Protein AF-J9FCE3-F1 (afdb_monomer_lite)

Structure (mmCIF, N/CA/C/O backbone):
data_AF-J9FCE3-F1
#
_entry.id   AF-J9FCE3-F1
#
loop_
_atom_site.group_PDB
_atom_site.id
_atom_site.type_symbol
_atom_site.label_atom_id
_atom_site.label_alt_id
_atom_site.label_comp_id
_atom_site.label_asym_id
_atom_site.label_entity_id
_atom_site.label_seq_id
_atom_site.pdbx_PDB_ins_code
_atom_site.Cartn_x
_atom_site.Cartn_y
_atom_site.Cartn_z
_atom_site.occupancy
_atom_site.B_iso_or_equiv
_atom_site.auth_seq_id
_atom_site.auth_comp_id
_atom_site.auth_asym_id
_atom_site.auth_atom_id
_atom_site.pdbx_PDB_model_num
ATOM 1 N N . GLU A 1 1 ? 4.194 22.784 10.789 1.00 88.50 1 GLU A N 1
ATOM 2 C CA . GLU A 1 1 ? 3.986 21.318 10.821 1.00 88.50 1 GLU A CA 1
ATOM 3 C C . GLU A 1 1 ? 2.631 20.947 11.430 1.00 88.50 1 GLU A C 1
ATOM 5 O O . GLU A 1 1 ? 1.881 20.230 10.786 1.00 88.50 1 GLU A O 1
ATOM 10 N N . SER A 1 2 ? 2.255 21.484 12.596 1.00 95.44 2 SER A N 1
ATOM 11 C CA . SER A 1 2 ? 1.017 21.092 13.297 1.00 95.44 2 SER A CA 1
ATOM 12 C C . SER A 1 2 ? -0.281 21.306 12.519 1.00 95.44 2 SER A C 1
ATOM 14 O O . SER A 1 2 ? -1.128 20.420 12.520 1.00 95.44 2 SER A O 1
ATOM 16 N N . GLN A 1 3 ? -0.423 22.423 11.796 1.00 97.62 3 GLN A N 1
ATOM 17 C CA . GLN A 1 3 ? -1.585 22.640 10.925 1.00 97.62 3 GLN A CA 1
ATOM 18 C C . GLN A 1 3 ? -1.683 21.563 9.832 1.00 97.62 3 GLN A C 1
ATOM 20 O O . GLN A 1 3 ? -2.736 20.964 9.647 1.00 97.62 3 GLN A O 1
ATOM 25 N N . PHE A 1 4 ? -0.564 21.261 9.166 1.00 97.56 4 PHE A N 1
ATOM 26 C CA . PHE A 1 4 ? -0.494 20.205 8.155 1.00 97.56 4 PHE A CA 1
ATOM 27 C C . PHE A 1 4 ? -0.864 18.835 8.741 1.00 97.56 4 PHE A C 1
ATOM 29 O O . PHE A 1 4 ? -1.690 18.123 8.175 1.00 97.56 4 PHE A O 1
ATOM 36 N N . ALA A 1 5 ? -0.317 18.488 9.912 1.00 97.94 5 ALA A N 1
ATOM 37 C CA . ALA A 1 5 ? -0.646 17.241 10.597 1.00 97.94 5 ALA A CA 1
ATOM 38 C C . ALA A 1 5 ? -2.147 17.139 10.917 1.00 97.94 5 ALA A C 1
ATOM 40 O O . ALA A 1 5 ? -2.749 16.096 10.671 1.00 97.94 5 ALA A O 1
ATOM 41 N N . ALA A 1 6 ? -2.762 18.220 11.408 1.00 98.19 6 ALA A N 1
ATOM 42 C CA . ALA A 1 6 ? -4.190 18.263 11.712 1.00 98.19 6 ALA A CA 1
ATOM 43 C C . ALA A 1 6 ? -5.063 18.107 10.454 1.00 98.19 6 ALA A C 1
ATOM 45 O O . ALA A 1 6 ? -6.049 17.367 10.481 1.00 98.19 6 ALA A O 1
ATOM 46 N N . GLU A 1 7 ? -4.693 18.750 9.343 1.00 98.19 7 GLU A N 1
ATOM 47 C CA . GLU A 1 7 ? -5.412 18.638 8.069 1.00 98.19 7 GLU A CA 1
ATOM 48 C C . GLU A 1 7 ? -5.360 17.211 7.503 1.00 98.19 7 GLU A C 1
ATOM 50 O O . GLU A 1 7 ? -6.401 16.650 7.148 1.00 98.19 7 GLU A O 1
ATOM 55 N N . VAL A 1 8 ? -4.174 16.591 7.469 1.00 97.12 8 VAL A N 1
ATOM 56 C CA . VAL A 1 8 ? -4.007 15.200 7.011 1.00 97.12 8 VAL A CA 1
ATOM 57 C C . VAL A 1 8 ? -4.766 14.239 7.927 1.00 97.12 8 VAL A C 1
ATOM 59 O O . VAL A 1 8 ? -5.549 13.418 7.447 1.00 97.12 8 VAL A O 1
ATOM 62 N N . TRP A 1 9 ? -4.602 14.378 9.246 1.00 98.00 9 TRP A N 1
ATOM 63 C CA . TRP A 1 9 ? -5.267 13.529 10.235 1.00 98.00 9 TRP A CA 1
ATOM 64 C C . TRP A 1 9 ? -6.792 13.593 10.119 1.00 98.00 9 TRP A C 1
ATOM 66 O O . TRP A 1 9 ? -7.456 12.558 10.168 1.00 98.00 9 TRP A O 1
ATOM 76 N N . THR A 1 10 ? -7.347 14.791 9.914 1.00 98.00 10 THR A N 1
ATOM 77 C CA . THR A 1 10 ? -8.796 15.005 9.774 1.00 98.00 10 THR A CA 1
ATOM 78 C C . THR A 1 10 ? -9.351 14.324 8.528 1.00 98.00 10 THR A C 1
ATOM 80 O O . THR A 1 10 ? -10.428 13.729 8.584 1.00 98.00 10 THR A O 1
ATOM 83 N N . ARG A 1 11 ? -8.625 14.377 7.405 1.00 97.25 11 ARG A N 1
ATOM 84 C CA . ARG A 1 11 ? -9.026 13.701 6.160 1.00 97.25 11 ARG A CA 1
ATOM 85 C C . ARG A 1 11 ? -8.955 12.182 6.298 1.00 97.25 11 ARG A C 1
ATOM 87 O O . ARG A 1 11 ? -9.872 11.490 5.878 1.00 97.25 11 ARG A O 1
ATOM 94 N N . PHE A 1 12 ? -7.899 11.675 6.926 1.00 97.00 12 PHE A N 1
ATOM 95 C CA . PHE A 1 12 ? -7.699 10.240 7.141 1.00 97.00 12 PHE A CA 1
ATOM 96 C C . PHE A 1 12 ? -8.711 9.633 8.124 1.00 97.00 12 PHE A C 1
ATOM 98 O O . PHE A 1 12 ? -9.018 8.450 8.029 1.00 97.00 12 PHE A O 1
ATOM 105 N N . ASN A 1 13 ? -9.238 10.433 9.052 1.00 97.69 13 ASN A N 1
ATOM 106 C CA . ASN A 1 13 ? -10.232 10.007 10.039 1.00 97.69 13 ASN A CA 1
ATOM 107 C C . ASN A 1 13 ? -11.686 10.303 9.635 1.00 97.69 13 ASN A C 1
ATOM 109 O O . ASN A 1 13 ? -12.578 10.214 10.483 1.00 97.69 13 ASN A O 1
ATOM 113 N N . GLN A 1 14 ? -11.956 10.655 8.372 1.00 98.31 14 GLN A N 1
ATOM 114 C CA . GLN A 1 14 ? -13.340 10.694 7.897 1.00 98.31 14 GLN A CA 1
ATOM 115 C C . GLN A 1 14 ? -13.952 9.285 7.996 1.00 98.31 14 GLN A C 1
ATOM 117 O O . GLN A 1 14 ? -13.293 8.331 7.575 1.00 98.31 14 GLN A O 1
ATOM 122 N N . PRO A 1 15 ? -15.175 9.120 8.538 1.00 97.88 15 PRO A N 1
ATOM 123 C CA . PRO A 1 15 ? -15.790 7.805 8.706 1.00 97.88 15 PRO A CA 1
ATOM 124 C C . PRO A 1 15 ? -15.759 6.963 7.427 1.00 97.88 15 PRO A C 1
ATOM 126 O O . PRO A 1 15 ? -15.903 7.491 6.328 1.00 97.88 15 PRO A O 1
ATOM 129 N N . GLU A 1 16 ? -15.566 5.653 7.587 1.00 97.06 16 GLU A N 1
ATOM 130 C CA . GLU A 1 16 ? -15.546 4.666 6.494 1.00 97.06 16 GLU A CA 1
ATOM 131 C C . GLU A 1 16 ? -14.433 4.866 5.440 1.00 97.06 16 GLU A C 1
ATOM 133 O O . GLU A 1 16 ? -14.444 4.230 4.383 1.00 97.06 16 GLU A O 1
ATOM 138 N N . THR A 1 17 ? -13.420 5.689 5.732 1.00 97.94 17 THR A N 1
ATOM 139 C CA . THR A 1 17 ? -12.304 5.938 4.807 1.00 97.94 17 THR A CA 1
ATOM 140 C C . THR A 1 17 ? -11.341 4.754 4.733 1.00 97.94 17 THR A C 1
ATOM 142 O O . THR A 1 17 ? -10.928 4.185 5.746 1.00 97.94 17 THR A O 1
ATOM 145 N N . ILE A 1 18 ? -10.930 4.392 3.516 1.00 97.25 18 ILE A N 1
ATOM 146 C CA . ILE A 1 18 ? -9.820 3.461 3.286 1.00 97.25 18 ILE A CA 1
ATOM 147 C C . ILE A 1 18 ? -8.610 4.268 2.818 1.00 97.25 18 ILE A C 1
ATOM 149 O O . ILE A 1 18 ? -8.570 4.690 1.663 1.00 97.25 18 ILE A O 1
ATOM 153 N N . SER A 1 19 ? -7.618 4.459 3.687 1.00 95.19 19 SER A N 1
ATOM 154 C CA . SER A 1 19 ? -6.337 5.046 3.281 1.00 95.19 19 SER A CA 1
ATOM 155 C C . SER A 1 19 ? -5.568 4.042 2.427 1.00 95.19 19 SER A C 1
ATOM 157 O O . SER A 1 19 ? -5.377 2.893 2.835 1.00 95.19 19 SER A O 1
ATOM 159 N N . ILE A 1 20 ? -5.161 4.456 1.229 1.00 95.00 20 ILE A N 1
ATOM 160 C CA . ILE A 1 20 ? -4.533 3.586 0.236 1.00 95.00 20 ILE A CA 1
ATOM 161 C C . ILE A 1 20 ? -3.389 4.298 -0.477 1.00 95.00 20 ILE A C 1
ATOM 163 O O . ILE A 1 20 ? -3.482 5.487 -0.770 1.00 95.00 20 ILE A O 1
ATOM 167 N N . GLY A 1 21 ? -2.337 3.547 -0.789 1.00 95.62 21 GLY A N 1
ATOM 168 C CA . GLY A 1 21 ? -1.192 4.016 -1.562 1.00 95.62 21 GLY A CA 1
ATOM 169 C C . GLY A 1 21 ? -0.442 2.859 -2.219 1.00 95.62 21 GLY A C 1
ATOM 170 O O . GLY A 1 21 ? -0.946 1.730 -2.282 1.00 95.62 21 GLY A O 1
ATOM 171 N N . TYR A 1 22 ? 0.768 3.144 -2.693 1.00 96.00 22 TYR A N 1
ATOM 172 C CA . TYR A 1 22 ? 1.685 2.160 -3.260 1.00 96.00 22 TYR A CA 1
ATOM 173 C C . TYR A 1 22 ? 2.907 2.023 -2.353 1.00 96.00 22 TYR A C 1
ATOM 175 O O . TYR A 1 22 ? 3.715 2.939 -2.266 1.00 96.00 22 TYR A O 1
ATOM 183 N N . ASN A 1 23 ? 3.032 0.882 -1.670 1.00 94.50 23 ASN A N 1
ATOM 184 C CA . ASN A 1 23 ? 4.027 0.639 -0.620 1.00 94.50 23 ASN A CA 1
ATOM 185 C C . ASN A 1 23 ? 3.841 1.520 0.643 1.00 94.50 23 ASN A C 1
ATOM 187 O O . ASN A 1 23 ? 4.766 1.678 1.442 1.00 94.50 23 ASN A O 1
ATOM 191 N N . THR A 1 24 ? 2.619 2.027 0.860 1.00 93.81 24 THR A N 1
ATOM 192 C CA . THR A 1 24 ? 2.237 2.886 2.001 1.00 93.81 24 THR A CA 1
ATOM 193 C C . THR A 1 24 ? 2.429 2.192 3.347 1.00 93.81 24 THR A C 1
ATOM 195 O O . THR A 1 24 ? 2.910 2.799 4.303 1.00 93.81 24 THR A O 1
ATOM 198 N N . LEU A 1 25 ? 2.137 0.886 3.434 1.00 91.81 25 LEU A N 1
ATOM 199 C CA . LEU A 1 25 ? 2.241 0.145 4.697 1.00 91.81 25 LEU A CA 1
ATOM 200 C C . LEU A 1 25 ? 3.692 -0.012 5.159 1.00 91.81 25 LEU A C 1
ATOM 202 O O . LEU A 1 25 ? 3.927 -0.226 6.348 1.00 91.81 25 LEU A O 1
ATOM 206 N N . GLY A 1 26 ? 4.642 0.036 4.221 1.00 86.75 26 GLY A N 1
ATOM 207 C CA . GLY A 1 26 ? 6.071 -0.079 4.491 1.00 86.75 26 GLY A CA 1
ATOM 208 C C . GLY A 1 26 ? 6.770 1.258 4.738 1.00 86.75 26 GLY A C 1
ATOM 209 O O . GLY A 1 26 ? 7.923 1.236 5.168 1.00 86.75 26 GLY A O 1
ATOM 210 N N . PHE A 1 27 ? 6.115 2.392 4.460 1.00 90.69 27 PHE A N 1
ATOM 211 C CA . PHE A 1 27 ? 6.750 3.708 4.517 1.00 90.69 27 PHE A CA 1
ATOM 212 C C . PHE A 1 27 ? 5.805 4.831 4.975 1.00 90.69 27 PHE A C 1
ATOM 214 O O . PHE A 1 27 ? 5.921 5.281 6.116 1.00 90.69 27 PHE A O 1
ATOM 221 N N . ASP A 1 28 ? 4.871 5.277 4.128 1.00 93.94 28 ASP A N 1
ATOM 222 C CA . ASP A 1 28 ? 4.047 6.476 4.365 1.00 93.94 28 ASP A CA 1
ATOM 223 C C . ASP A 1 28 ? 3.234 6.406 5.661 1.00 93.94 28 ASP A C 1
ATOM 225 O O . ASP A 1 28 ? 3.065 7.404 6.364 1.00 93.94 28 ASP A O 1
ATOM 229 N N . ASP A 1 29 ? 2.778 5.213 6.030 1.00 93.62 29 ASP A N 1
ATOM 230 C CA . ASP A 1 29 ? 2.046 4.993 7.269 1.00 93.62 29 ASP A CA 1
ATOM 231 C C . ASP A 1 29 ? 2.915 5.212 8.509 1.00 93.62 29 ASP A C 1
ATOM 233 O O . ASP A 1 29 ? 2.433 5.735 9.515 1.00 93.62 29 ASP A O 1
ATOM 237 N N . GLU A 1 30 ? 4.196 4.836 8.457 1.00 94.69 30 GLU A N 1
ATOM 238 C CA . GLU A 1 30 ? 5.131 5.128 9.545 1.00 94.69 30 GLU A CA 1
ATOM 239 C C . GLU A 1 30 ? 5.385 6.635 9.624 1.00 94.69 30 GLU A C 1
ATOM 241 O O . GLU A 1 30 ? 5.331 7.209 10.713 1.00 94.69 30 GLU A O 1
ATOM 246 N N . VAL A 1 31 ? 5.551 7.305 8.477 1.00 95.94 31 VAL A N 1
ATOM 247 C CA . VAL A 1 31 ? 5.671 8.771 8.418 1.00 95.94 31 VAL A CA 1
ATOM 248 C C . VAL A 1 31 ? 4.442 9.441 9.041 1.00 95.94 31 VAL A C 1
ATOM 250 O O . VAL A 1 31 ? 4.596 10.328 9.883 1.00 95.94 31 VAL A O 1
ATOM 253 N N . CYS A 1 32 ? 3.231 8.982 8.711 1.00 96.25 32 CYS A N 1
ATOM 254 C CA . CYS A 1 32 ? 1.987 9.491 9.289 1.00 96.25 32 CYS A CA 1
ATOM 255 C C . CYS A 1 32 ? 1.921 9.262 10.802 1.00 96.25 32 CYS A C 1
ATOM 257 O O . CYS A 1 32 ? 1.587 10.186 11.543 1.00 96.25 32 CYS A O 1
ATOM 259 N N . ARG A 1 33 ? 2.293 8.074 11.295 1.00 96.44 33 ARG A N 1
ATOM 260 C CA . ARG A 1 33 ? 2.324 7.787 12.741 1.00 96.44 33 ARG A CA 1
ATOM 261 C C . ARG A 1 33 ? 3.258 8.729 13.485 1.00 96.44 33 ARG A C 1
ATOM 263 O O . ARG A 1 33 ? 2.851 9.306 14.493 1.00 96.44 33 ARG A O 1
ATOM 270 N N . PHE A 1 34 ? 4.480 8.924 12.988 1.00 97.50 34 PHE A N 1
ATOM 271 C CA . PHE A 1 34 ? 5.435 9.849 13.600 1.00 97.50 34 PHE A CA 1
ATOM 272 C C . PHE A 1 34 ? 4.972 11.307 13.498 1.00 97.50 34 PHE A C 1
ATOM 274 O O . PHE A 1 34 ? 5.124 12.064 14.459 1.00 97.50 34 PHE A O 1
ATOM 281 N N . LEU A 1 35 ? 4.389 11.716 12.368 1.00 97.94 35 LEU A N 1
ATOM 282 C CA . LEU A 1 35 ? 3.830 13.055 12.184 1.00 97.94 35 LEU A CA 1
ATOM 283 C C . LEU A 1 35 ? 2.706 13.336 13.188 1.00 97.94 35 LEU A C 1
ATOM 285 O O . LEU A 1 35 ? 2.735 14.367 13.857 1.00 97.94 35 LEU A O 1
ATOM 289 N N . PHE A 1 36 ? 1.744 12.421 13.318 1.00 98.25 36 PHE A N 1
ATOM 290 C CA . PHE A 1 36 ? 0.610 12.562 14.230 1.00 98.25 36 PHE A CA 1
ATOM 291 C C . PHE A 1 36 ? 1.060 12.540 15.690 1.00 98.25 36 PHE A C 1
ATOM 293 O O . PHE A 1 36 ? 0.676 13.425 16.452 1.00 98.25 36 PHE A O 1
ATOM 300 N N . TRP A 1 37 ? 1.948 11.611 16.056 1.00 98.12 37 TRP A N 1
ATOM 301 C CA . TRP A 1 37 ? 2.495 11.521 17.409 1.00 98.12 37 TRP A CA 1
ATOM 302 C C . TRP A 1 37 ? 3.209 12.811 17.838 1.00 98.12 37 TRP A C 1
ATOM 304 O O . TRP A 1 37 ? 2.894 13.353 18.897 1.00 98.12 37 TRP A O 1
ATOM 314 N N . ARG A 1 38 ? 4.106 13.358 17.001 1.00 98.12 38 ARG A N 1
ATOM 315 C CA . ARG A 1 38 ? 4.828 14.614 17.303 1.00 98.12 38 ARG A CA 1
ATOM 316 C C . ARG A 1 38 ? 3.904 15.826 17.443 1.00 98.12 38 ARG A C 1
ATOM 318 O O . ARG A 1 38 ? 4.291 16.813 18.058 1.00 98.12 38 ARG A O 1
ATOM 325 N N . ASN A 1 39 ? 2.702 15.753 16.876 1.00 98.31 39 ASN A N 1
ATOM 326 C CA . ASN A 1 39 ? 1.712 16.826 16.889 1.00 98.31 39 ASN A CA 1
ATOM 327 C C . ASN A 1 39 ? 0.518 16.529 17.817 1.00 98.31 39 ASN A C 1
ATOM 329 O O . ASN A 1 39 ? -0.519 17.171 17.685 1.00 98.31 39 ASN A O 1
ATOM 333 N N . PHE A 1 40 ? 0.668 15.595 18.770 1.00 97.81 40 PHE A N 1
ATOM 334 C CA . PHE A 1 40 ? -0.337 15.246 19.791 1.00 97.81 40 PHE A CA 1
ATOM 335 C C . PHE A 1 40 ? -1.688 14.760 19.229 1.00 97.81 40 PHE A C 1
ATOM 337 O O . PHE A 1 40 ? -2.733 14.913 19.861 1.00 97.81 40 PHE A O 1
ATOM 344 N N . LEU A 1 41 ? -1.667 14.146 18.047 1.00 98.19 41 LEU A N 1
ATOM 345 C CA . LEU A 1 41 ? -2.818 13.510 17.408 1.00 98.19 41 LEU A CA 1
ATOM 346 C C . LEU A 1 41 ? -2.727 11.988 17.574 1.00 98.19 41 LEU A C 1
ATOM 348 O O . LEU A 1 41 ? -1.630 11.437 17.663 1.00 98.19 41 LEU A O 1
ATOM 352 N N . ASP A 1 42 ? -3.867 11.288 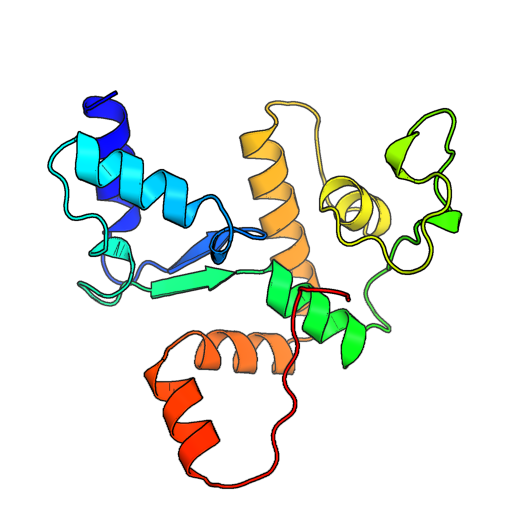17.586 1.00 98.12 42 ASP A N 1
ATOM 353 C CA . ASP A 1 42 ? -3.879 9.821 17.689 1.00 98.12 42 ASP A CA 1
ATOM 354 C C . ASP A 1 42 ? -3.230 9.196 16.435 1.00 98.12 42 ASP A C 1
ATOM 356 O O . ASP A 1 42 ? -3.808 9.301 15.343 1.00 98.12 42 ASP A O 1
ATOM 360 N N . PRO A 1 43 ? -2.081 8.505 16.570 1.00 97.50 43 PRO A N 1
ATOM 361 C CA . PRO A 1 43 ? -1.314 8.011 15.432 1.00 97.50 43 PRO A CA 1
ATOM 362 C C . PRO A 1 43 ? -1.938 6.798 14.728 1.00 97.50 43 PRO A C 1
ATOM 364 O O . PRO A 1 43 ? -1.523 6.472 13.618 1.00 97.50 43 PRO A O 1
ATOM 367 N N . TYR A 1 44 ? -2.933 6.134 15.324 1.00 97.00 44 TYR A N 1
ATOM 368 C CA . TYR A 1 44 ? -3.507 4.879 14.820 1.00 97.00 44 TYR A CA 1
ATOM 369 C C . TYR A 1 44 ? -4.999 4.964 14.486 1.00 97.00 44 TYR A C 1
ATOM 371 O O . TYR A 1 44 ? -5.520 4.075 13.817 1.00 97.00 44 TYR A O 1
ATOM 379 N N . SER A 1 45 ? -5.694 6.000 14.952 1.00 96.88 45 SER A N 1
ATOM 380 C CA . SER A 1 45 ? -7.138 6.219 14.764 1.00 96.88 45 SER A CA 1
ATOM 381 C C . SER A 1 45 ? -7.633 5.971 13.332 1.00 96.88 45 SER A C 1
ATOM 383 O O . SER A 1 45 ? -8.549 5.168 13.135 1.00 96.88 45 SER A O 1
ATOM 385 N N . HIS A 1 46 ? -6.951 6.537 12.334 1.00 94.94 46 HIS A N 1
ATOM 386 C CA . HIS A 1 46 ? -7.275 6.393 10.909 1.00 94.94 46 HIS A CA 1
ATOM 387 C C . HIS A 1 46 ? -7.216 4.950 10.376 1.00 94.94 46 HIS A C 1
ATOM 389 O O . HIS A 1 46 ? -7.619 4.675 9.251 1.00 94.94 46 HIS A O 1
ATOM 395 N N . MET A 1 47 ? -6.695 4.005 11.160 1.00 94.38 47 MET A N 1
ATOM 396 C CA . MET A 1 47 ? -6.515 2.619 10.735 1.00 94.38 47 MET A CA 1
ATOM 397 C C . MET A 1 47 ? -7.681 1.704 11.125 1.00 94.38 47 MET A C 1
ATOM 399 O O . MET A 1 47 ? -7.704 0.553 10.682 1.00 94.38 47 MET A O 1
ATOM 403 N N . TRP A 1 48 ? -8.589 2.161 11.995 1.00 94.62 48 TRP A N 1
ATOM 404 C CA . TRP A 1 48 ? -9.644 1.307 12.560 1.00 94.62 48 TRP A CA 1
ATOM 405 C C . TRP A 1 48 ? -10.870 2.053 13.104 1.00 94.62 48 TRP A C 1
ATOM 407 O O . TRP A 1 48 ? -11.963 1.483 13.160 1.00 94.62 48 TRP A O 1
ATOM 417 N N . LYS A 1 49 ? -10.717 3.299 13.569 1.00 96.75 49 LYS A N 1
ATOM 418 C CA . LYS A 1 49 ? -11.793 4.035 14.241 1.00 96.75 49 LYS A CA 1
ATOM 419 C C . LYS A 1 49 ? -12.832 4.498 13.219 1.00 96.75 49 LYS A C 1
ATOM 421 O O . LYS A 1 49 ? -12.489 4.876 12.106 1.00 96.75 49 LYS A O 1
ATOM 426 N N . GLY A 1 50 ? -14.114 4.469 13.589 1.00 95.38 50 GLY A N 1
ATOM 427 C CA . GLY A 1 50 ? -15.192 4.976 12.726 1.00 95.38 50 GLY A CA 1
ATOM 428 C C . GLY A 1 50 ? -15.325 4.237 11.388 1.00 95.38 50 GLY A C 1
ATOM 429 O O . GLY A 1 50 ? -15.697 4.849 10.395 1.00 95.38 50 GLY A O 1
ATOM 430 N N . GLY A 1 51 ? -14.963 2.951 11.338 1.00 95.69 51 GLY A N 1
ATOM 431 C CA . GLY A 1 51 ? -14.986 2.158 10.105 1.00 95.69 51 GLY A CA 1
ATOM 432 C C . GLY A 1 51 ? -13.800 2.405 9.169 1.00 95.69 51 GLY A C 1
ATOM 433 O O . GLY A 1 51 ? -13.756 1.811 8.092 1.00 95.69 51 GLY A O 1
ATOM 434 N N . CYS A 1 52 ? -12.831 3.239 9.564 1.00 97.56 52 CYS A N 1
ATOM 435 C CA . CYS A 1 52 ? -11.641 3.468 8.757 1.00 97.56 52 CYS A CA 1
ATOM 436 C C . CYS A 1 52 ? -10.791 2.199 8.648 1.00 97.56 52 CYS A C 1
ATOM 438 O O . CYS A 1 52 ? -10.787 1.335 9.529 1.00 97.56 52 CYS A O 1
ATOM 440 N N . SER A 1 53 ? -10.051 2.078 7.553 1.00 97.06 53 SER A N 1
ATOM 441 C CA . SER A 1 53 ? -9.106 0.984 7.344 1.00 97.06 53 SER A CA 1
ATOM 442 C C . SER A 1 53 ? -7.974 1.422 6.423 1.00 97.06 53 SER A C 1
ATOM 444 O O . SER A 1 53 ? -7.968 2.535 5.905 1.00 97.06 53 SER A O 1
ATOM 446 N N . ARG A 1 54 ? -7.002 0.537 6.212 1.00 96.12 54 ARG A N 1
ATOM 447 C CA . ARG A 1 54 ? -5.870 0.791 5.323 1.00 96.12 54 ARG A CA 1
ATOM 448 C C . ARG A 1 54 ? -5.754 -0.285 4.264 1.00 96.12 54 ARG A C 1
ATOM 450 O O . ARG A 1 54 ? -6.176 -1.423 4.493 1.00 96.12 54 ARG A O 1
ATOM 457 N N . TRP A 1 55 ? -5.145 0.061 3.141 1.00 96.81 55 TRP A N 1
ATOM 458 C CA . TRP A 1 55 ? -4.841 -0.882 2.079 1.00 96.81 55 TRP A CA 1
ATOM 459 C C . TRP A 1 55 ? -3.596 -0.467 1.296 1.00 96.81 55 TRP A C 1
ATOM 461 O O . TRP A 1 55 ? -3.196 0.690 1.322 1.00 96.81 55 TRP A O 1
ATOM 471 N N . ASP A 1 56 ? -2.974 -1.414 0.603 1.00 96.12 56 ASP A N 1
ATOM 472 C CA . ASP A 1 56 ? -1.744 -1.173 -0.150 1.00 96.12 56 ASP A CA 1
ATOM 473 C C . ASP A 1 56 ? -1.809 -1.902 -1.487 1.00 96.12 56 ASP A C 1
ATOM 475 O O . ASP A 1 56 ? -2.063 -3.111 -1.543 1.00 96.12 56 ASP A O 1
ATOM 479 N N . ILE A 1 57 ? -1.594 -1.153 -2.564 1.00 96.75 57 ILE A N 1
ATOM 480 C CA . ILE A 1 57 ? -1.629 -1.674 -3.927 1.00 96.75 57 ILE A CA 1
ATOM 481 C C . ILE A 1 57 ? -0.363 -2.464 -4.255 1.00 96.75 57 ILE A C 1
ATOM 483 O O . ILE A 1 57 ? -0.418 -3.352 -5.106 1.00 96.75 57 ILE A O 1
ATOM 487 N N . PHE A 1 58 ? 0.764 -2.225 -3.582 1.00 96.19 58 PHE A N 1
ATOM 488 C CA . PHE A 1 58 ? 2.021 -2.893 -3.915 1.00 96.19 58 PHE A CA 1
ATOM 489 C C . PHE A 1 58 ? 1.976 -4.415 -3.657 1.00 96.19 58 PHE A C 1
ATOM 491 O O . PHE A 1 58 ? 2.208 -5.173 -4.603 1.00 96.19 58 PHE A O 1
ATOM 498 N N . PRO A 1 59 ? 1.562 -4.918 -2.473 1.00 95.31 59 PRO A N 1
ATOM 499 C CA . PRO A 1 59 ? 1.383 -6.357 -2.266 1.00 95.31 59 PRO A CA 1
ATOM 500 C C . PRO A 1 59 ? 0.365 -6.991 -3.222 1.00 95.31 59 PRO A C 1
ATOM 502 O O . PRO A 1 59 ? 0.575 -8.109 -3.694 1.00 95.31 59 PRO A O 1
ATOM 505 N N . LEU A 1 60 ? -0.720 -6.277 -3.548 1.00 95.56 60 LEU A N 1
ATOM 506 C CA . LEU A 1 60 ? -1.696 -6.735 -4.540 1.00 95.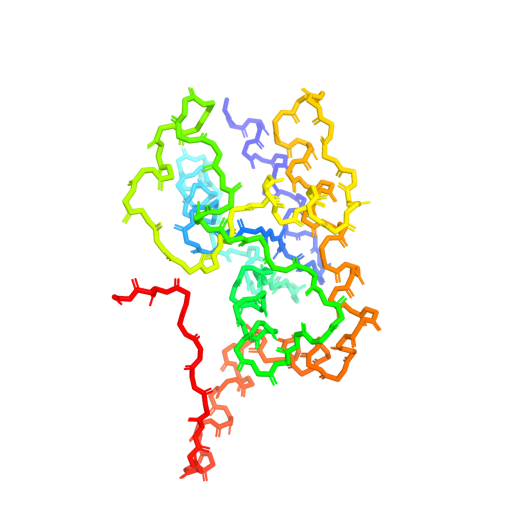56 60 LEU A CA 1
ATOM 507 C C . LEU A 1 60 ? -1.067 -6.828 -5.934 1.00 95.56 60 LEU A C 1
ATOM 509 O O . LEU A 1 60 ? -1.298 -7.802 -6.638 1.00 95.56 60 LEU A O 1
ATOM 513 N N . THR A 1 61 ? -0.237 -5.862 -6.317 1.00 96.06 61 THR A N 1
ATOM 514 C CA . THR A 1 61 ? 0.488 -5.858 -7.593 1.00 96.06 61 THR A CA 1
ATOM 515 C C . THR A 1 61 ? 1.415 -7.068 -7.695 1.00 96.06 61 THR A C 1
ATOM 517 O O . THR A 1 61 ? 1.400 -7.764 -8.710 1.00 96.06 61 THR A O 1
ATOM 520 N N . CYS A 1 62 ? 2.155 -7.389 -6.626 1.00 95.25 62 CYS A N 1
ATOM 521 C CA . CYS A 1 62 ? 2.955 -8.613 -6.560 1.00 95.25 62 CYS A CA 1
ATOM 522 C C . CYS A 1 62 ? 2.081 -9.868 -6.697 1.00 95.25 62 CYS A C 1
ATOM 524 O O . CYS A 1 62 ? 2.420 -10.765 -7.463 1.00 95.25 62 CYS A O 1
ATOM 526 N N . ALA A 1 63 ? 0.935 -9.926 -6.011 1.00 95.25 63 ALA A N 1
ATOM 527 C CA . ALA A 1 63 ? 0.021 -11.063 -6.107 1.00 95.25 63 ALA A CA 1
ATOM 528 C C . ALA A 1 63 ? -0.565 -11.222 -7.516 1.00 95.25 63 ALA A C 1
ATOM 530 O O . ALA A 1 63 ? -0.685 -12.345 -8.006 1.00 95.25 63 ALA A O 1
ATOM 531 N N . VAL A 1 64 ? -0.893 -10.114 -8.183 1.00 95.88 64 VAL A N 1
ATOM 532 C CA . VAL A 1 64 ? -1.366 -10.126 -9.568 1.00 95.88 64 VAL A CA 1
ATOM 533 C C . VAL A 1 64 ? -0.275 -10.652 -10.488 1.00 95.88 64 VAL A C 1
ATOM 535 O O . VAL A 1 64 ? -0.587 -11.514 -11.289 1.00 95.88 64 VAL A O 1
ATOM 538 N N . TRP A 1 65 ? 0.983 -10.228 -10.347 1.00 95.12 65 TRP A N 1
ATOM 539 C CA . TRP A 1 65 ? 2.093 -10.776 -11.137 1.00 95.12 65 TRP A CA 1
ATOM 540 C C . TRP A 1 65 ? 2.359 -12.267 -10.866 1.00 95.12 65 TRP A C 1
ATOM 542 O O . TRP A 1 65 ? 2.634 -13.023 -11.793 1.00 95.12 65 TRP A O 1
ATO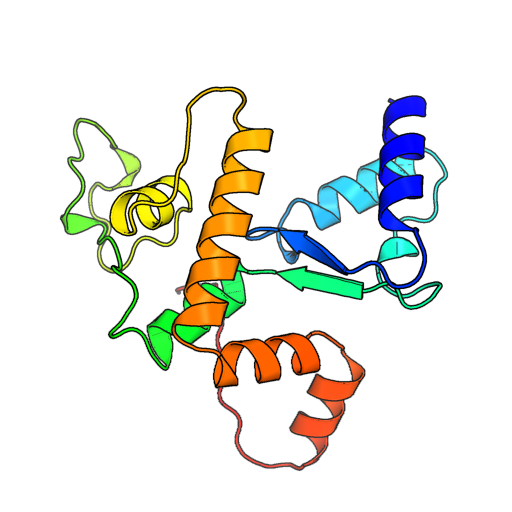M 552 N N . SER A 1 66 ? 2.297 -12.705 -9.605 1.00 93.25 66 SER A N 1
ATOM 553 C CA . SER A 1 66 ? 2.638 -14.086 -9.236 1.00 93.25 66 SER A CA 1
ATOM 554 C C . SER A 1 66 ? 1.534 -15.095 -9.542 1.00 93.25 66 SER A C 1
ATOM 556 O O . SER A 1 66 ? 1.821 -16.263 -9.791 1.00 93.25 66 SER A O 1
ATOM 558 N N . LEU A 1 67 ? 0.268 -14.681 -9.458 1.00 92.56 67 LEU A N 1
ATOM 559 C CA . LEU A 1 67 ? -0.881 -15.583 -9.580 1.00 92.56 67 LEU A CA 1
ATOM 560 C C . LEU A 1 67 ? -1.609 -15.417 -10.910 1.00 92.56 67 LEU A C 1
ATOM 562 O O . LEU A 1 67 ? -2.282 -16.343 -11.364 1.00 92.56 67 LEU A O 1
ATOM 566 N N . ARG A 1 68 ? -1.554 -14.223 -11.488 1.00 81.56 68 ARG A N 1
ATOM 567 C CA . ARG A 1 68 ? -2.243 -13.816 -12.714 1.00 81.56 68 ARG A CA 1
ATOM 568 C C . ARG A 1 68 ? -1.217 -13.075 -13.581 1.00 81.56 68 ARG A C 1
ATOM 570 O O . ARG A 1 68 ? -0.026 -13.245 -13.373 1.00 81.56 68 ARG A O 1
ATOM 577 N N . GLY A 1 69 ? -1.625 -12.274 -14.560 1.00 69.19 69 GLY A N 1
ATOM 578 C CA . GLY A 1 69 ? -0.660 -11.362 -15.197 1.00 69.19 69 GLY A CA 1
ATOM 579 C C . GLY A 1 69 ? -0.644 -11.345 -16.713 1.00 69.19 69 GLY A C 1
ATOM 580 O O . GLY A 1 69 ? 0.180 -10.639 -17.279 1.00 69.19 69 GLY A O 1
ATOM 581 N N . ASN A 1 70 ? -1.571 -12.032 -17.377 1.00 81.81 70 ASN A N 1
ATOM 582 C CA . ASN A 1 70 ? -1.662 -11.990 -18.840 1.00 81.81 70 ASN A CA 1
ATOM 583 C C . ASN A 1 70 ? -2.105 -10.614 -19.376 1.00 81.81 70 ASN A C 1
ATOM 585 O O . ASN A 1 70 ? -1.923 -10.327 -20.555 1.00 81.81 70 ASN A O 1
ATOM 589 N N . HIS A 1 71 ? -2.694 -9.766 -18.527 1.00 88.56 71 HIS A N 1
ATOM 590 C CA . HIS A 1 71 ? -3.326 -8.504 -18.926 1.00 88.56 71 HIS A CA 1
ATOM 591 C C . HIS A 1 71 ? -2.599 -7.244 -18.433 1.00 88.56 71 HIS A C 1
ATOM 593 O O . HIS A 1 71 ? -3.059 -6.136 -18.698 1.00 88.56 71 HIS A O 1
ATOM 599 N N . ILE A 1 72 ? -1.481 -7.399 -17.719 1.00 94.44 72 ILE A N 1
ATOM 600 C CA . ILE A 1 72 ? -0.635 -6.293 -17.254 1.00 94.44 72 ILE A CA 1
ATOM 601 C C . ILE A 1 72 ? 0.745 -6.481 -17.869 1.00 94.44 72 ILE A C 1
ATOM 603 O O . ILE A 1 72 ? 1.299 -7.579 -17.854 1.00 94.44 72 ILE A O 1
ATOM 607 N N . ARG A 1 73 ? 1.311 -5.410 -18.421 1.00 95.69 73 ARG A N 1
ATOM 608 C CA . ARG A 1 73 ? 2.676 -5.421 -18.934 1.00 95.69 73 ARG A CA 1
ATOM 609 C C . ARG A 1 73 ? 3.649 -5.237 -17.775 1.00 95.69 73 ARG A C 1
ATOM 611 O O . ARG A 1 73 ? 3.615 -4.218 -17.088 1.00 95.69 73 ARG A O 1
ATOM 618 N N . TRP A 1 74 ? 4.525 -6.214 -17.587 1.00 95.69 74 TRP A N 1
ATOM 619 C CA . TRP A 1 74 ? 5.503 -6.232 -16.504 1.00 95.69 74 TRP A CA 1
ATOM 620 C C . TRP A 1 74 ? 6.873 -5.801 -17.032 1.00 95.69 74 TRP A C 1
ATOM 622 O O . TRP A 1 74 ? 7.502 -6.595 -17.732 1.00 95.69 74 TRP A O 1
ATOM 632 N N . PRO A 1 75 ? 7.336 -4.568 -16.751 1.00 95.12 75 PRO A N 1
ATOM 633 C CA . PRO A 1 75 ? 8.654 -4.128 -17.194 1.00 95.12 75 PRO A CA 1
ATOM 634 C C . PRO A 1 75 ? 9.736 -4.961 -16.509 1.00 95.12 75 PRO A C 1
ATOM 636 O O . PRO A 1 75 ? 9.608 -5.299 -15.328 1.00 95.12 75 PRO A O 1
ATOM 639 N N . ARG A 1 76 ? 10.809 -5.284 -17.230 1.00 95.12 76 ARG A N 1
ATOM 640 C CA . ARG A 1 76 ? 11.917 -6.080 -16.686 1.00 95.12 76 ARG A CA 1
ATOM 641 C C . ARG A 1 76 ? 13.154 -5.221 -16.465 1.00 95.12 76 ARG A C 1
ATOM 643 O O . ARG A 1 76 ? 13.378 -4.255 -17.187 1.00 95.12 76 ARG A O 1
ATOM 650 N N . TRP A 1 77 ? 13.956 -5.562 -15.461 1.00 94.81 77 TRP A N 1
ATOM 651 C CA . TRP A 1 77 ? 15.188 -4.833 -15.147 1.00 94.81 77 TRP A CA 1
ATOM 652 C C . TRP A 1 77 ? 16.182 -4.863 -16.307 1.00 94.81 77 TRP A C 1
ATOM 654 O O . TRP A 1 77 ? 16.769 -3.838 -16.635 1.00 94.81 77 TRP A O 1
ATOM 664 N N . GLU A 1 78 ? 16.302 -6.006 -16.976 1.00 94.50 78 GLU A N 1
ATOM 665 C CA . GLU A 1 78 ? 17.175 -6.186 -18.138 1.00 94.50 78 GLU A CA 1
ATOM 666 C C . GLU A 1 78 ? 16.746 -5.399 -19.391 1.00 94.50 78 GLU A C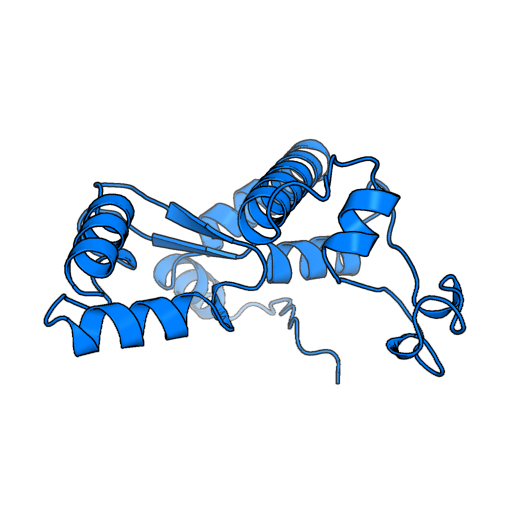 1
ATOM 668 O O . GLU A 1 78 ? 17.534 -5.266 -20.322 1.00 94.50 78 GLU A O 1
ATOM 673 N N . GLU A 1 79 ? 15.519 -4.869 -19.432 1.00 91.94 79 GLU A N 1
ATOM 674 C CA . GLU A 1 79 ? 15.022 -4.038 -20.541 1.00 91.94 79 GLU A CA 1
ATOM 675 C C . GLU A 1 79 ? 15.387 -2.552 -20.368 1.00 91.94 79 GLU A C 1
ATOM 677 O O . GLU A 1 79 ? 15.140 -1.741 -21.262 1.00 91.94 79 GLU A O 1
ATOM 682 N N . MET A 1 80 ? 15.935 -2.172 -19.210 1.00 93.06 80 MET A N 1
ATOM 683 C CA . MET A 1 80 ? 16.252 -0.786 -18.874 1.00 93.06 80 MET A CA 1
ATOM 684 C C . MET A 1 80 ? 17.690 -0.454 -19.256 1.00 93.06 80 MET A C 1
ATOM 686 O O . MET A 1 80 ? 18.607 -1.204 -18.939 1.00 93.06 80 MET A O 1
ATOM 690 N N . ASP A 1 81 ? 17.889 0.705 -19.886 1.00 92.31 81 ASP A N 1
ATOM 691 C CA . ASP A 1 81 ? 19.218 1.203 -20.236 1.00 92.31 81 ASP A CA 1
ATOM 692 C C . ASP A 1 81 ? 19.986 1.635 -18.968 1.00 92.31 81 ASP A C 1
ATOM 694 O O . ASP A 1 81 ? 19.601 2.629 -18.335 1.00 92.31 81 ASP A O 1
ATOM 698 N N . PRO A 1 82 ? 21.087 0.951 -18.595 1.00 91.75 82 PRO A N 1
ATOM 699 C CA . PRO A 1 82 ? 21.868 1.298 -17.411 1.00 91.75 82 PRO A CA 1
ATOM 700 C C . PRO A 1 82 ? 22.530 2.679 -17.489 1.00 91.75 82 PRO A C 1
ATOM 702 O O . PRO A 1 82 ? 22.886 3.233 -16.455 1.00 91.75 82 PRO A O 1
ATOM 705 N N . THR A 1 83 ? 22.690 3.260 -18.682 1.00 93.38 83 THR A N 1
ATOM 706 C CA . THR A 1 83 ? 23.228 4.622 -18.828 1.00 93.38 83 THR A CA 1
ATOM 707 C C . THR A 1 83 ? 22.226 5.677 -18.361 1.00 93.38 83 THR A C 1
ATOM 709 O O . THR A 1 83 ? 22.612 6.675 -17.757 1.00 93.38 83 THR A O 1
ATOM 712 N N . THR A 1 84 ? 20.932 5.427 -18.581 1.00 91.12 84 THR A N 1
ATOM 713 C CA . THR A 1 84 ? 19.837 6.314 -18.165 1.00 91.12 84 THR A CA 1
ATOM 714 C C . THR A 1 84 ? 19.335 5.963 -16.763 1.00 91.12 84 THR A C 1
ATOM 716 O O . THR A 1 84 ? 18.869 6.833 -16.030 1.00 91.12 84 THR A O 1
ATOM 719 N N . TYR A 1 85 ? 19.451 4.694 -16.360 1.00 91.62 85 TYR A N 1
ATOM 720 C CA . TYR A 1 85 ? 19.052 4.216 -15.041 1.00 91.62 85 TYR A CA 1
ATOM 721 C C . TYR A 1 85 ? 20.106 3.279 -14.430 1.00 91.62 85 TYR A C 1
ATOM 723 O O . TYR A 1 85 ? 19.928 2.057 -14.433 1.00 91.62 85 TYR A O 1
ATOM 731 N N . PRO A 1 86 ? 21.191 3.820 -13.843 1.00 92.94 86 PRO A N 1
ATOM 732 C CA . PRO A 1 86 ? 22.304 3.015 -13.322 1.00 92.94 86 PRO A CA 1
ATOM 733 C C . PRO A 1 86 ? 21.890 1.945 -12.306 1.00 92.94 86 PRO A C 1
ATOM 735 O O . PRO A 1 86 ? 22.491 0.878 -12.241 1.00 92.94 86 PRO A O 1
ATOM 738 N N . GLN A 1 87 ? 20.808 2.182 -11.555 1.00 91.06 87 GLN A N 1
ATOM 739 C CA . GLN A 1 87 ? 20.264 1.221 -10.589 1.00 91.06 87 GLN A CA 1
ATOM 740 C C . GLN A 1 87 ? 19.725 -0.068 -11.234 1.00 91.06 87 GLN A C 1
ATOM 742 O O . GLN A 1 87 ? 19.443 -1.013 -10.501 1.00 91.06 87 GLN A O 1
ATOM 747 N N . ALA A 1 88 ? 19.537 -0.120 -12.557 1.00 92.25 88 ALA A N 1
ATOM 748 C CA . ALA A 1 88 ? 19.160 -1.341 -13.271 1.00 92.25 88 ALA A CA 1
ATOM 749 C C . ALA A 1 88 ? 20.355 -2.272 -13.530 1.00 92.25 88 ALA A C 1
ATOM 751 O O . ALA A 1 88 ? 20.154 -3.463 -13.764 1.00 92.25 88 ALA A O 1
ATOM 752 N N . GLN A 1 89 ? 21.593 -1.766 -13.474 1.00 94.12 89 GLN A N 1
ATOM 753 C CA . GLN A 1 89 ? 22.779 -2.550 -13.806 1.00 94.12 89 GLN A CA 1
ATOM 754 C C . GLN A 1 89 ? 22.882 -3.805 -12.928 1.00 94.12 89 GLN A C 1
ATOM 756 O O . GLN A 1 89 ? 22.870 -3.731 -11.701 1.00 94.12 89 GLN A O 1
ATOM 761 N N . GLY A 1 90 ? 22.983 -4.972 -13.569 1.00 92.62 90 GLY A N 1
ATOM 762 C CA . GLY A 1 90 ? 23.102 -6.264 -12.885 1.00 92.62 90 GLY A CA 1
ATOM 763 C C . GLY A 1 90 ? 21.815 -6.774 -12.224 1.00 92.62 90 GLY A C 1
ATOM 764 O O . GLY A 1 90 ? 21.834 -7.860 -11.649 1.00 92.62 90 GLY A O 1
ATOM 765 N N . ARG A 1 91 ? 20.695 -6.043 -12.309 1.00 93.06 91 ARG A N 1
ATOM 766 C CA . ARG A 1 91 ? 19.390 -6.514 -11.826 1.00 93.06 91 ARG A CA 1
ATOM 767 C C . ARG A 1 91 ? 18.694 -7.351 -12.894 1.00 93.06 91 ARG A C 1
ATOM 769 O O . ARG A 1 91 ? 18.848 -7.109 -14.087 1.00 93.06 91 ARG A O 1
ATOM 776 N N . GLN A 1 92 ? 17.908 -8.325 -12.450 1.00 92.62 92 GLN A N 1
ATOM 777 C CA . GLN A 1 92 ? 17.146 -9.223 -13.316 1.00 92.62 92 GLN A CA 1
ATOM 778 C C . GLN A 1 92 ? 15.715 -9.377 -12.802 1.00 92.62 92 GLN A C 1
ATOM 780 O O . GLN A 1 92 ? 15.449 -9.219 -11.608 1.00 92.62 92 GLN A O 1
ATOM 785 N N . GLY A 1 93 ? 14.799 -9.719 -13.706 1.00 92.31 93 GLY A N 1
ATOM 786 C CA . GLY A 1 93 ? 13.411 -10.021 -13.370 1.00 92.31 93 GLY A CA 1
ATOM 787 C C . GLY A 1 93 ? 12.505 -8.797 -13.443 1.00 92.31 93 GLY A C 1
ATOM 788 O O . GLY A 1 93 ? 12.838 -7.792 -14.066 1.00 92.31 93 GLY A O 1
ATOM 789 N N . VAL A 1 94 ? 11.322 -8.884 -12.835 1.00 93.94 94 VAL A N 1
ATOM 790 C CA . VAL A 1 94 ? 10.308 -7.828 -12.954 1.00 93.94 94 VAL A CA 1
ATOM 791 C C . VAL A 1 94 ? 10.636 -6.623 -12.076 1.00 93.94 94 VAL A C 1
ATOM 793 O O . VAL A 1 94 ? 10.983 -6.745 -10.899 1.00 93.94 94 VAL A O 1
ATOM 796 N N . CYS A 1 95 ? 10.499 -5.436 -12.659 1.00 93.50 95 CYS A N 1
ATOM 797 C CA . CYS A 1 95 ? 10.572 -4.168 -11.961 1.00 93.50 95 CYS A CA 1
ATOM 798 C C . CYS A 1 95 ? 9.178 -3.751 -11.483 1.00 93.50 95 CYS A C 1
ATOM 800 O O . CYS A 1 95 ? 8.272 -3.507 -12.275 1.00 93.50 95 CYS A O 1
ATOM 802 N N . PHE A 1 96 ? 9.027 -3.623 -10.166 1.00 93.88 96 PHE A N 1
ATOM 803 C CA . PHE A 1 96 ? 7.798 -3.140 -9.539 1.00 93.88 96 PHE A CA 1
ATOM 804 C C . PHE A 1 96 ? 7.865 -1.662 -9.138 1.00 93.88 96 PHE A C 1
ATOM 806 O O . PHE A 1 96 ? 7.051 -1.203 -8.342 1.00 93.88 96 PHE A O 1
ATOM 813 N N . LYS A 1 97 ? 8.834 -0.889 -9.633 1.00 93.31 97 LYS A N 1
ATOM 814 C CA . LYS A 1 97 ? 8.816 0.560 -9.400 1.00 93.31 97 LYS A CA 1
ATOM 815 C C . LYS A 1 97 ? 7.659 1.183 -10.185 1.00 93.31 97 LYS A C 1
ATOM 817 O O . LYS A 1 97 ? 7.481 0.884 -11.370 1.00 93.31 97 LYS A O 1
ATOM 822 N N . LEU A 1 98 ? 6.878 2.031 -9.514 1.00 94.44 98 LEU A N 1
ATOM 823 C CA . LEU A 1 98 ? 5.629 2.583 -10.042 1.00 94.44 98 LEU A CA 1
ATOM 824 C C . LEU A 1 98 ? 5.850 3.375 -11.339 1.00 94.44 98 LEU A C 1
ATOM 826 O O . LEU A 1 98 ? 5.076 3.214 -12.280 1.00 94.44 98 LEU A O 1
ATOM 830 N N . GLU A 1 99 ? 6.941 4.139 -11.434 1.00 92.38 99 GLU A N 1
ATOM 831 C CA . GLU A 1 99 ? 7.356 4.890 -12.632 1.00 92.38 99 GLU A CA 1
ATOM 832 C C . GLU A 1 99 ? 7.466 4.006 -13.892 1.00 92.38 99 GLU A C 1
ATOM 834 O O . GLU A 1 99 ? 6.935 4.334 -14.953 1.00 92.38 99 GLU A O 1
ATOM 839 N N . PHE A 1 100 ? 8.078 2.823 -13.781 1.00 94.25 100 PHE A N 1
ATOM 840 C CA . PHE A 1 100 ? 8.224 1.908 -14.914 1.00 94.25 100 PHE A CA 1
ATOM 841 C C . PHE A 1 100 ? 6.944 1.128 -15.182 1.00 94.25 100 PHE A C 1
ATOM 843 O O . PHE A 1 100 ? 6.591 0.906 -16.342 1.00 94.25 100 PHE A O 1
ATOM 850 N N . LEU A 1 101 ? 6.240 0.712 -14.127 1.00 94.75 101 LEU A N 1
ATOM 851 C CA . LEU A 1 101 ? 5.018 -0.072 -14.260 1.00 94.75 101 LEU A CA 1
ATOM 852 C C . LEU A 1 101 ? 3.887 0.755 -14.888 1.00 94.75 101 LEU A C 1
ATOM 854 O O . LEU A 1 101 ? 3.213 0.278 -15.802 1.00 94.75 101 LEU A O 1
ATOM 858 N N . SER A 1 102 ? 3.719 2.007 -14.461 1.00 94.69 102 SER A N 1
ATOM 859 C CA . SER A 1 102 ? 2.757 2.948 -15.048 1.00 94.69 102 SER A CA 1
ATOM 860 C C . SER A 1 102 ? 3.069 3.216 -16.523 1.00 94.69 102 SER A C 1
ATOM 862 O O . SER A 1 102 ? 2.209 2.993 -17.381 1.00 94.69 102 SER A O 1
ATOM 864 N N . LYS A 1 103 ? 4.327 3.546 -16.848 1.00 93.50 103 LYS A N 1
ATOM 865 C CA . LYS A 1 103 ? 4.791 3.754 -18.229 1.00 93.50 103 LYS A CA 1
ATOM 866 C C . LYS A 1 103 ? 4.555 2.535 -19.123 1.00 93.50 103 LYS A C 1
ATOM 868 O O . LYS A 1 103 ? 4.039 2.674 -20.233 1.00 93.50 103 LYS A O 1
ATOM 873 N N . ALA A 1 104 ? 4.887 1.332 -18.651 1.00 95.00 104 ALA A N 1
ATOM 874 C CA . ALA A 1 104 ? 4.706 0.094 -19.412 1.00 95.00 104 ALA A CA 1
ATOM 875 C C . ALA A 1 104 ? 3.232 -0.183 -19.758 1.00 95.00 104 ALA A C 1
ATOM 877 O O . ALA A 1 104 ? 2.945 -0.762 -20.809 1.00 95.00 104 ALA A O 1
ATOM 878 N N . ASN A 1 105 ? 2.309 0.266 -18.904 1.00 95.56 105 ASN A N 1
ATOM 879 C CA . ASN A 1 105 ? 0.869 0.056 -19.037 1.00 95.56 105 ASN A CA 1
ATOM 880 C C . ASN A 1 105 ? 0.111 1.284 -19.566 1.00 95.56 105 ASN A C 1
ATOM 882 O O . ASN A 1 105 ? -1.117 1.284 -19.552 1.00 95.56 105 ASN A O 1
ATOM 886 N N . ARG A 1 106 ? 0.820 2.309 -20.069 1.00 94.19 106 ARG A N 1
ATOM 887 C CA . ARG A 1 106 ? 0.227 3.557 -20.592 1.00 94.19 106 ARG A CA 1
ATOM 888 C C . ARG A 1 106 ? -0.667 4.270 -19.568 1.00 94.19 106 ARG A C 1
ATOM 890 O O . ARG A 1 106 ? -1.665 4.887 -19.932 1.00 94.19 106 ARG A O 1
ATOM 897 N N . ILE A 1 107 ? -0.313 4.163 -18.292 1.00 94.00 107 ILE A N 1
ATOM 898 C CA . ILE A 1 107 ? -0.924 4.939 -17.217 1.00 94.00 107 ILE A CA 1
ATOM 899 C C . ILE A 1 107 ? -0.192 6.277 -17.164 1.00 94.00 107 ILE A C 1
ATOM 901 O O . ILE A 1 107 ? 1.040 6.302 -17.156 1.00 94.00 107 ILE A O 1
ATOM 905 N N . THR A 1 108 ? -0.948 7.373 -17.152 1.00 86.38 108 THR A N 1
ATOM 906 C CA . THR A 1 108 ? -0.395 8.721 -17.022 1.00 86.38 108 THR A CA 1
ATOM 907 C C . THR A 1 108 ? 0.443 8.825 -15.750 1.00 86.38 108 THR A C 1
ATOM 909 O O . THR A 1 108 ? -0.008 8.450 -14.671 1.00 86.38 108 THR A O 1
ATOM 912 N N . HIS A 1 109 ? 1.670 9.304 -15.917 1.00 77.12 109 HIS A N 1
ATOM 913 C CA . HIS A 1 109 ? 2.621 9.592 -14.852 1.00 77.12 109 HIS A CA 1
ATOM 914 C C . HIS A 1 109 ? 3.368 10.855 -15.296 1.00 77.12 109 HIS A C 1
ATOM 916 O O . HIS A 1 109 ? 4.393 10.782 -15.976 1.00 77.12 109 HIS A O 1
ATOM 922 N N . GLU A 1 110 ? 2.773 12.023 -15.052 1.00 70.88 110 GLU A N 1
ATOM 923 C CA . GLU A 1 110 ? 3.340 13.313 -15.465 1.00 70.88 110 GLU A CA 1
ATOM 924 C C . GLU A 1 110 ? 4.429 13.784 -14.493 1.00 70.88 110 GLU A C 1
ATOM 926 O O . GLU A 1 110 ? 4.430 13.437 -13.321 1.00 70.88 110 GLU A O 1
ATOM 931 N N . HIS A 1 111 ? 5.367 14.618 -14.939 1.00 64.94 111 HIS A N 1
ATOM 932 C CA . HIS A 1 111 ? 6.396 15.181 -14.049 1.00 64.94 111 HIS A CA 1
ATOM 933 C C . HIS A 1 111 ? 5.902 16.366 -13.195 1.00 64.94 111 HIS A C 1
ATOM 935 O O . HIS A 1 111 ? 6.685 16.964 -12.454 1.00 64.94 111 HIS A O 1
ATOM 941 N N . ALA A 1 112 ? 4.625 16.745 -13.289 1.00 40.50 112 ALA A N 1
ATOM 942 C CA . ALA A 1 112 ? 4.063 17.831 -12.497 1.00 40.50 112 ALA A CA 1
ATOM 943 C C . ALA A 1 112 ? 3.770 17.345 -11.064 1.00 40.50 112 ALA A C 1
ATOM 945 O O . ALA A 1 112 ? 2.713 16.793 -10.787 1.00 40.50 112 ALA A O 1
ATOM 946 N N . HIS A 1 113 ? 4.723 17.596 -10.159 1.00 53.94 113 HIS A N 1
ATOM 947 C CA . HIS A 1 113 ? 4.695 17.273 -8.723 1.00 53.94 113 HIS A CA 1
ATOM 948 C C . HIS A 1 113 ? 4.757 15.765 -8.405 1.00 53.94 113 HIS A C 1
ATOM 950 O O . HIS A 1 113 ? 3.748 15.069 -8.452 1.00 53.94 113 HIS A O 1
ATOM 956 N N . ASP A 1 114 ? 5.943 15.301 -7.991 1.00 80.00 114 ASP A N 1
ATOM 957 C CA . ASP A 1 114 ? 6.295 13.903 -7.657 1.00 80.00 114 ASP A CA 1
ATOM 958 C C . ASP A 1 114 ? 5.184 13.162 -6.881 1.00 80.00 114 ASP A C 1
ATOM 960 O O . ASP A 1 114 ? 4.654 12.150 -7.329 1.00 80.00 114 ASP A O 1
ATOM 964 N N . ALA A 1 115 ? 4.694 13.763 -5.791 1.00 85.44 115 ALA A N 1
ATOM 965 C CA . ALA A 1 115 ? 3.662 13.155 -4.951 1.00 85.44 115 ALA A CA 1
ATOM 966 C C . ALA A 1 115 ? 2.273 13.048 -5.611 1.00 85.44 115 ALA A C 1
ATOM 968 O O . ALA A 1 115 ? 1.558 12.075 -5.378 1.00 85.44 115 ALA A O 1
ATOM 969 N N . LEU A 1 116 ? 1.848 14.045 -6.400 1.00 88.81 116 LEU A N 1
ATOM 970 C CA . LEU A 1 116 ? 0.544 13.983 -7.073 1.00 88.81 116 LEU A CA 1
ATOM 971 C C . LEU A 1 116 ? 0.587 12.967 -8.215 1.00 88.81 116 LEU A C 1
ATOM 973 O O . LEU A 1 116 ? -0.349 12.185 -8.374 1.00 88.81 116 LEU A O 1
ATOM 977 N N . SER A 1 117 ? 1.693 12.944 -8.955 1.00 88.88 117 SER A N 1
ATOM 978 C CA . SER A 1 117 ? 1.898 11.987 -10.035 1.00 88.88 117 SER A CA 1
ATOM 979 C C . SER A 1 117 ? 1.911 10.544 -9.538 1.00 88.88 117 SER A C 1
ATOM 981 O O . SER A 1 117 ? 1.238 9.687 -10.111 1.00 88.88 117 SER A O 1
ATOM 983 N N . ASP A 1 118 ? 2.559 10.278 -8.400 1.00 91.75 118 ASP A N 1
ATOM 984 C CA . ASP A 1 118 ? 2.519 8.962 -7.761 1.00 91.75 118 ASP A CA 1
ATOM 985 C C . ASP A 1 118 ? 1.101 8.560 -7.330 1.00 91.75 118 ASP A C 1
ATOM 987 O O . ASP A 1 118 ? 0.708 7.396 -7.475 1.00 91.75 118 ASP A O 1
ATOM 991 N N . VAL A 1 119 ? 0.289 9.508 -6.848 1.00 93.62 119 VAL A N 1
ATOM 992 C CA . VAL A 1 119 ? -1.128 9.261 -6.527 1.00 93.62 119 VAL A CA 1
ATOM 993 C C . VAL A 1 119 ? -1.920 8.907 -7.788 1.00 93.62 119 VAL A C 1
ATOM 995 O O . VAL A 1 119 ? -2.686 7.938 -7.779 1.00 93.62 119 VAL A O 1
ATOM 998 N N . GLU A 1 120 ? -1.731 9.640 -8.885 1.00 93.62 120 GLU A N 1
ATOM 999 C CA . GLU A 1 120 ? -2.400 9.373 -10.162 1.00 93.62 120 GLU A CA 1
ATOM 1000 C C . GLU A 1 120 ? -1.976 8.032 -10.768 1.00 93.62 120 GLU A C 1
ATOM 1002 O O . GLU A 1 120 ? -2.831 7.242 -11.188 1.00 93.62 120 GLU A O 1
ATOM 1007 N N . ALA A 1 121 ? -0.680 7.722 -10.735 1.00 95.31 121 ALA A N 1
ATOM 1008 C CA . ALA A 1 121 ? -0.134 6.453 -11.192 1.00 95.31 121 ALA A CA 1
ATOM 1009 C C . ALA A 1 121 ? -0.644 5.280 -10.339 1.00 95.31 121 ALA A C 1
ATOM 1011 O O . ALA A 1 121 ? -1.049 4.247 -10.883 1.00 95.31 121 ALA A O 1
ATOM 1012 N N . THR A 1 122 ? -0.710 5.450 -9.014 1.00 96.56 122 THR A N 1
ATOM 1013 C CA . THR A 1 122 ? -1.290 4.464 -8.089 1.00 96.56 122 THR A CA 1
ATOM 1014 C C . THR A 1 122 ? -2.766 4.228 -8.401 1.00 96.56 122 THR A C 1
ATOM 1016 O O . THR A 1 122 ? -3.207 3.080 -8.498 1.00 96.56 122 THR A O 1
ATOM 1019 N N . LEU A 1 123 ? -3.537 5.298 -8.614 1.00 96.12 123 LEU A N 1
ATOM 1020 C CA . LEU A 1 123 ? -4.951 5.212 -8.972 1.00 96.12 123 LEU A CA 1
ATOM 1021 C C . LEU A 1 123 ? -5.153 4.527 -10.330 1.00 96.12 123 LEU A C 1
ATOM 1023 O O . LEU A 1 123 ? -6.049 3.690 -10.474 1.00 96.12 123 LEU A O 1
ATOM 1027 N N . GLY A 1 124 ? -4.328 4.857 -11.323 1.00 96.75 124 GLY A N 1
ATOM 1028 C CA . GLY A 1 124 ? -4.349 4.233 -12.642 1.00 96.75 124 GLY A CA 1
ATOM 1029 C C . GLY A 1 124 ? -4.039 2.738 -12.580 1.00 96.75 124 GLY A C 1
ATOM 1030 O O . GLY A 1 124 ? -4.768 1.936 -13.165 1.00 96.75 124 GLY A O 1
ATOM 1031 N N . LEU A 1 125 ? -3.032 2.344 -11.798 1.00 97.00 125 LEU A N 1
ATOM 1032 C CA . LEU A 1 125 ? -2.685 0.939 -11.591 1.00 97.00 125 LEU A CA 1
ATOM 1033 C C . LEU A 1 125 ? -3.794 0.183 -10.849 1.00 97.00 125 LEU A C 1
ATOM 1035 O O . LEU A 1 125 ? -4.175 -0.912 -11.258 1.00 97.00 125 LEU A O 1
ATOM 1039 N N . ALA A 1 126 ? -4.365 0.779 -9.802 1.00 97.31 126 ALA A N 1
ATOM 1040 C CA . ALA A 1 126 ? -5.487 0.200 -9.071 1.00 97.31 126 ALA A CA 1
ATOM 1041 C C . ALA A 1 126 ? -6.705 -0.024 -9.985 1.00 97.31 126 ALA A C 1
ATOM 1043 O O . ALA A 1 126 ? -7.330 -1.087 -9.948 1.00 97.31 126 ALA A O 1
ATOM 1044 N N . ARG A 1 127 ? -7.020 0.946 -10.857 1.00 97.19 127 ARG A N 1
ATOM 1045 C CA . ARG A 1 127 ? -8.075 0.810 -11.875 1.00 97.19 127 ARG A CA 1
ATOM 1046 C C . ARG A 1 127 ? -7.768 -0.314 -12.857 1.00 97.19 127 ARG A C 1
ATOM 1048 O O . ARG A 1 127 ? -8.658 -1.120 -13.116 1.00 97.19 127 ARG A O 1
ATOM 1055 N N . LEU A 1 128 ? -6.533 -0.389 -13.354 1.00 96.81 128 LEU A N 1
ATOM 1056 C CA . LEU A 1 128 ? -6.104 -1.445 -14.266 1.00 96.81 128 LEU A CA 1
ATOM 1057 C C . LEU A 1 128 ? -6.283 -2.826 -13.626 1.00 96.81 128 LEU A C 1
ATOM 1059 O O . LEU A 1 128 ? -6.953 -3.670 -14.210 1.00 96.81 128 LEU A O 1
ATOM 1063 N N . ILE A 1 129 ? -5.777 -3.031 -12.405 1.00 96.81 129 ILE A N 1
ATOM 1064 C CA . ILE A 1 129 ? -5.913 -4.301 -11.672 1.00 96.81 129 ILE A CA 1
ATOM 1065 C C . ILE A 1 129 ? -7.386 -4.643 -11.433 1.00 96.81 129 ILE A C 1
ATOM 1067 O O . ILE A 1 129 ? -7.794 -5.786 -11.621 1.00 96.81 129 ILE A O 1
ATOM 1071 N N . ARG A 1 130 ? -8.213 -3.669 -11.040 1.00 96.94 130 ARG A N 1
ATOM 1072 C CA . ARG A 1 130 ? -9.649 -3.897 -10.832 1.00 96.94 130 ARG A CA 1
ATOM 1073 C C . ARG A 1 130 ? -10.353 -4.347 -12.114 1.00 96.94 130 ARG A C 1
ATOM 1075 O O . ARG A 1 130 ? -11.269 -5.162 -12.040 1.00 96.94 130 ARG A O 1
ATOM 1082 N N . GLN A 1 131 ? -9.969 -3.791 -13.261 1.00 96.38 131 GLN A N 1
ATOM 1083 C CA . GLN A 1 131 ? -10.566 -4.115 -14.557 1.00 96.38 131 GLN A CA 1
ATOM 1084 C C . GLN A 1 131 ? -10.106 -5.477 -15.077 1.00 96.38 131 GLN A C 1
ATOM 1086 O O . GLN A 1 131 ? -10.927 -6.242 -15.578 1.00 96.38 131 GLN A O 1
ATOM 1091 N N . THR A 1 132 ? -8.816 -5.787 -14.954 1.00 95.75 132 THR A N 1
ATOM 1092 C CA . THR A 1 132 ? -8.230 -7.012 -15.511 1.00 95.75 132 THR A CA 1
ATOM 1093 C C . THR A 1 132 ? -8.377 -8.216 -14.588 1.00 95.75 132 THR A C 1
ATOM 1095 O O . THR A 1 132 ? -8.578 -9.327 -15.066 1.00 95.75 132 THR A O 1
ATOM 1098 N N . GLU A 1 133 ? -8.353 -8.007 -13.270 1.00 96.25 133 GLU A N 1
ATOM 1099 C CA . GLU A 1 133 ? -8.388 -9.064 -12.254 1.00 96.25 133 GLU A CA 1
ATOM 1100 C C . GLU A 1 133 ? -9.482 -8.822 -11.185 1.00 96.25 133 GLU A C 1
ATOM 1102 O O . GLU A 1 133 ? -9.202 -8.833 -9.978 1.00 96.25 133 GLU A O 1
ATOM 1107 N N . PRO A 1 134 ? -10.764 -8.642 -11.571 1.00 96.00 134 PRO A N 1
ATOM 1108 C CA . PRO A 1 134 ? -11.831 -8.198 -10.663 1.00 96.00 134 PRO A CA 1
ATOM 1109 C C . PRO A 1 134 ? -12.081 -9.147 -9.484 1.00 96.00 134 PRO A C 1
ATOM 1111 O O . PRO A 1 134 ? -12.392 -8.705 -8.377 1.00 96.00 134 PRO A O 1
ATOM 1114 N N . ARG A 1 135 ? -11.918 -10.463 -9.688 1.00 95.81 135 ARG A N 1
ATOM 1115 C CA . ARG A 1 135 ? -12.087 -11.464 -8.619 1.00 95.81 135 ARG A CA 1
ATOM 1116 C C . ARG A 1 135 ? -10.986 -11.365 -7.565 1.00 95.81 135 ARG A C 1
ATOM 1118 O O . ARG A 1 135 ? -11.282 -11.463 -6.378 1.00 95.81 135 ARG A O 1
ATOM 1125 N N . LEU A 1 136 ? -9.735 -11.180 -7.995 1.00 95.31 136 LEU A N 1
ATOM 1126 C CA . LEU A 1 136 ? -8.605 -11.026 -7.079 1.00 95.31 136 LEU A CA 1
ATOM 1127 C C . LEU A 1 136 ? -8.674 -9.673 -6.365 1.00 95.31 136 LEU A C 1
ATOM 1129 O O . LEU A 1 136 ? -8.450 -9.626 -5.160 1.00 95.31 136 LEU A O 1
ATOM 1133 N N . TRP A 1 137 ? -9.063 -8.610 -7.075 1.00 96.81 137 TRP A N 1
ATOM 1134 C CA . TRP A 1 137 ? -9.330 -7.296 -6.491 1.00 96.81 137 TRP A CA 1
ATOM 1135 C C . TRP A 1 137 ? -10.350 -7.375 -5.350 1.00 96.81 137 TRP A C 1
ATOM 1137 O O . TRP A 1 137 ? -10.055 -6.950 -4.233 1.00 96.81 137 TRP A O 1
ATOM 1147 N N . GLN A 1 138 ? -11.529 -7.954 -5.612 1.00 97.31 138 GLN A N 1
ATOM 1148 C CA . GLN A 1 138 ? -12.591 -8.073 -4.612 1.00 97.31 138 GLN A CA 1
ATOM 1149 C C . GLN A 1 138 ? -12.124 -8.889 -3.403 1.00 97.31 138 GLN A C 1
ATOM 1151 O O . GLN A 1 138 ? -12.289 -8.463 -2.260 1.00 97.31 138 GLN A O 1
ATOM 1156 N N . TRP A 1 139 ? -11.480 -10.031 -3.656 1.00 95.88 139 TRP A N 1
ATOM 1157 C CA . TRP A 1 139 ? -10.939 -10.874 -2.597 1.00 95.88 139 TRP A CA 1
ATOM 1158 C C . TRP A 1 139 ? -9.909 -10.121 -1.743 1.00 95.88 139 TRP A C 1
ATOM 1160 O O . TRP A 1 139 ? -10.014 -10.123 -0.517 1.00 95.88 139 TRP A O 1
ATOM 1170 N N . ALA A 1 140 ? -8.950 -9.432 -2.364 1.00 96.19 140 ALA A N 1
ATOM 1171 C CA . ALA A 1 140 ? -7.899 -8.702 -1.659 1.00 96.19 140 ALA A CA 1
ATOM 1172 C C . ALA A 1 140 ? -8.456 -7.523 -0.850 1.00 96.19 140 ALA A C 1
ATOM 1174 O O . ALA A 1 140 ? -8.016 -7.293 0.278 1.00 96.19 140 ALA A O 1
ATOM 1175 N N . LEU A 1 141 ? -9.456 -6.815 -1.386 1.00 97.19 141 LEU A N 1
ATOM 1176 C CA . LEU A 1 141 ? -10.134 -5.734 -0.678 1.00 97.19 141 LEU A CA 1
ATOM 1177 C C . LEU A 1 141 ? -10.822 -6.251 0.591 1.00 97.19 141 LEU A C 1
ATOM 1179 O O . LEU A 1 141 ? -10.701 -5.633 1.648 1.00 97.19 141 LEU A O 1
ATOM 1183 N N . GLU A 1 142 ? -11.513 -7.390 0.524 1.00 95.81 142 GLU A N 1
ATOM 1184 C CA . GLU A 1 142 ? -12.131 -8.022 1.698 1.00 95.81 142 GLU A CA 1
ATOM 1185 C C . GLU A 1 142 ? -11.080 -8.488 2.718 1.00 95.81 142 GLU A C 1
ATOM 1187 O O . GLU A 1 142 ? -11.245 -8.290 3.925 1.00 95.81 142 GLU A O 1
ATOM 1192 N N . HIS A 1 143 ? -9.965 -9.046 2.242 1.00 95.88 143 HIS A N 1
ATOM 1193 C CA . HIS A 1 143 ? -8.891 -9.592 3.077 1.00 95.88 143 HIS A CA 1
ATOM 1194 C C . HIS A 1 143 ? -7.893 -8.541 3.585 1.00 95.88 143 HIS A C 1
ATOM 1196 O O . HIS A 1 143 ? -6.927 -8.898 4.252 1.00 95.88 143 HIS A O 1
ATOM 1202 N N . ARG A 1 144 ? -8.133 -7.240 3.375 1.00 94.94 144 ARG A N 1
ATOM 1203 C CA . ARG A 1 144 ? -7.293 -6.172 3.957 1.00 94.94 144 ARG A CA 1
ATOM 1204 C C . ARG A 1 144 ? -7.363 -6.104 5.487 1.00 94.94 144 ARG A C 1
ATOM 1206 O O . ARG A 1 144 ? -6.503 -5.513 6.133 1.00 94.94 144 ARG A O 1
ATOM 1213 N N . THR A 1 145 ? -8.421 -6.659 6.082 1.00 94.56 145 THR A N 1
ATOM 1214 C CA . THR A 1 145 ? -8.661 -6.577 7.527 1.00 94.56 145 THR A CA 1
ATOM 1215 C C . THR A 1 145 ? -8.059 -7.766 8.266 1.00 94.56 145 THR A C 1
ATOM 1217 O O . THR A 1 145 ? -8.161 -8.915 7.831 1.00 94.56 145 THR A O 1
ATOM 1220 N N . LYS A 1 146 ? -7.517 -7.509 9.463 1.00 93.88 146 LYS A N 1
ATOM 1221 C CA . LYS A 1 146 ? -7.001 -8.561 10.355 1.00 93.88 146 LYS A CA 1
ATOM 1222 C C . LYS A 1 146 ? -8.039 -9.656 10.619 1.00 93.88 146 LYS A C 1
ATOM 1224 O O . LYS A 1 146 ? -7.679 -10.826 10.667 1.00 93.88 146 LYS A O 1
ATOM 1229 N N . ALA A 1 147 ? -9.310 -9.284 10.777 1.00 94.62 147 ALA A N 1
ATOM 1230 C CA . ALA A 1 147 ? -10.393 -10.227 11.046 1.00 94.62 147 ALA A CA 1
ATOM 1231 C C . ALA A 1 147 ? -10.567 -11.250 9.912 1.00 94.62 147 ALA A C 1
ATOM 1233 O O . ALA A 1 147 ? -10.640 -12.447 10.180 1.00 94.62 147 ALA A O 1
ATOM 1234 N N . LYS A 1 148 ? -10.572 -10.800 8.650 1.00 95.56 148 LYS A N 1
ATOM 1235 C CA . LYS A 1 148 ? -10.729 -11.685 7.485 1.00 95.56 148 LYS A CA 1
ATOM 1236 C C . LYS A 1 148 ? -9.509 -12.576 7.258 1.00 95.56 148 LYS A C 1
ATOM 1238 O O . LYS A 1 148 ? -9.671 -13.771 7.015 1.00 95.56 148 LYS A O 1
ATOM 1243 N N . VAL A 1 149 ? -8.299 -12.034 7.416 1.00 94.81 149 VAL A N 1
ATOM 1244 C CA . VAL A 1 149 ? -7.064 -12.838 7.343 1.00 94.81 149 VAL A CA 1
ATOM 1245 C C . VAL A 1 149 ? -7.048 -13.902 8.439 1.00 94.81 149 VAL A C 1
ATOM 1247 O O . VAL A 1 149 ? -6.844 -15.076 8.146 1.00 94.81 149 VAL A O 1
ATOM 1250 N N . LYS A 1 150 ? -7.330 -13.517 9.691 1.00 96.69 150 LYS A N 1
ATOM 1251 C CA . LYS A 1 150 ? -7.372 -14.441 10.831 1.00 96.69 150 LYS A CA 1
ATOM 1252 C C . LYS A 1 150 ? -8.378 -15.572 10.601 1.00 96.69 150 LYS A C 1
ATOM 1254 O O . LYS A 1 150 ? -7.994 -16.731 10.698 1.00 96.69 150 LYS A O 1
ATOM 1259 N N . ALA A 1 151 ? -9.609 -15.243 10.206 1.00 96.12 151 ALA A N 1
ATOM 1260 C CA . ALA A 1 151 ? -10.641 -16.239 9.920 1.00 96.12 151 ALA A CA 1
ATOM 1261 C C . ALA A 1 151 ? -10.222 -17.228 8.817 1.00 96.12 151 ALA A C 1
ATOM 1263 O O . ALA A 1 151 ? -10.547 -18.408 8.892 1.00 96.12 151 ALA A O 1
ATOM 1264 N N . THR A 1 152 ? -9.471 -16.768 7.809 1.00 94.44 152 THR A N 1
ATOM 1265 C CA . THR A 1 152 ? -8.932 -17.636 6.746 1.00 94.44 152 THR A CA 1
ATOM 1266 C C . THR A 1 152 ? -7.898 -18.614 7.301 1.00 94.44 152 THR A C 1
ATOM 1268 O O . THR A 1 152 ? -7.966 -19.810 7.021 1.00 94.44 152 THR A O 1
ATOM 1271 N N . LEU A 1 153 ? -6.959 -18.124 8.114 1.00 95.12 153 LEU A N 1
ATOM 1272 C CA . LEU A 1 153 ? -5.899 -18.945 8.708 1.00 95.12 153 LEU A CA 1
ATOM 1273 C C . LEU A 1 153 ? -6.449 -19.970 9.709 1.00 95.12 153 LEU A C 1
ATOM 1275 O O . LEU A 1 153 ? -5.981 -21.104 9.753 1.00 95.12 153 LEU A O 1
ATOM 1279 N N . GLU A 1 154 ? -7.485 -19.605 10.463 1.00 96.75 154 GLU A N 1
ATOM 1280 C CA . GLU A 1 154 ? -8.141 -20.489 11.437 1.00 96.75 154 GLU A CA 1
ATOM 1281 C C . GLU A 1 154 ? -8.860 -21.683 10.793 1.00 96.75 154 GLU A C 1
ATOM 1283 O O . GLU A 1 154 ? -9.170 -22.651 11.483 1.00 96.75 154 GLU A O 1
ATOM 1288 N N . THR A 1 155 ? -9.068 -21.684 9.471 1.00 95.88 155 THR A N 1
ATOM 1289 C CA . THR A 1 155 ? -9.590 -22.867 8.764 1.00 95.88 155 THR A CA 1
ATOM 1290 C C . THR A 1 155 ? -8.617 -24.051 8.757 1.00 95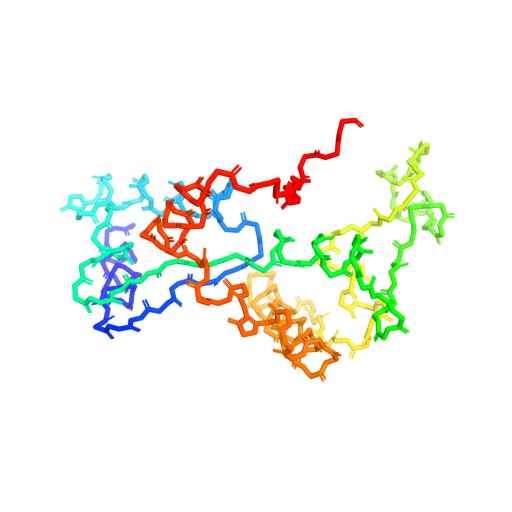.88 155 THR A C 1
ATOM 1292 O O . THR A 1 155 ? -9.025 -25.161 8.418 1.00 95.88 155 THR A O 1
ATOM 1295 N N . GLY A 1 156 ? -7.331 -23.824 9.062 1.00 95.19 156 GLY A N 1
ATOM 1296 C CA . GLY A 1 156 ? -6.282 -24.849 9.030 1.00 95.19 156 GLY A CA 1
ATOM 1297 C C . GLY A 1 156 ? -5.924 -25.347 7.625 1.00 95.19 156 GLY A C 1
ATOM 1298 O O . GLY A 1 156 ? -5.156 -26.297 7.485 1.00 95.19 156 GLY A O 1
ATOM 1299 N N . ARG A 1 157 ? -6.475 -24.734 6.571 1.00 95.88 157 ARG A N 1
ATOM 1300 C CA . ARG A 1 157 ? -6.178 -25.099 5.181 1.00 95.88 157 ARG A CA 1
ATOM 1301 C C . ARG A 1 157 ? -4.851 -24.478 4.734 1.00 95.88 157 ARG A C 1
ATOM 1303 O O . ARG A 1 157 ? -4.532 -23.371 5.166 1.00 95.88 157 ARG A O 1
ATOM 1310 N N . PRO A 1 158 ? -4.100 -25.134 3.831 1.00 95.88 158 PRO A N 1
ATOM 1311 C CA . PRO A 1 158 ? -2.947 -24.513 3.191 1.00 95.88 158 PRO A CA 1
ATOM 1312 C C . PRO A 1 158 ? -3.333 -23.194 2.513 1.00 95.88 158 PRO A C 1
ATOM 1314 O O . PRO A 1 158 ? -4.371 -23.107 1.854 1.00 95.88 158 PRO A O 1
ATOM 1317 N N . VAL A 1 159 ? -2.481 -22.180 2.659 1.00 94.00 159 VAL A N 1
ATOM 1318 C CA . VAL A 1 159 ? -2.671 -20.853 2.062 1.00 94.00 159 VAL A CA 1
ATOM 1319 C C . VAL A 1 159 ? -1.476 -20.474 1.202 1.00 94.00 159 VAL A C 1
ATOM 1321 O O . VAL A 1 159 ? -0.348 -20.889 1.460 1.00 94.00 159 VAL A O 1
ATOM 1324 N N . VAL A 1 160 ? -1.727 -19.647 0.190 1.00 92.44 160 VAL A N 1
ATOM 1325 C CA . VAL A 1 160 ? -0.669 -19.001 -0.588 1.00 92.44 160 VAL A CA 1
ATOM 1326 C C . VAL A 1 160 ? -0.363 -17.652 0.051 1.00 92.44 160 VAL A C 1
ATOM 1328 O O . VAL A 1 160 ? -1.261 -16.827 0.217 1.00 92.44 160 VAL A O 1
ATOM 1331 N N . TRP A 1 161 ? 0.902 -17.432 0.403 1.00 91.75 161 TRP A N 1
ATOM 1332 C CA . TRP A 1 161 ? 1.380 -16.176 0.971 1.00 91.75 161 TRP A CA 1
ATOM 1333 C C . TRP A 1 161 ? 2.278 -15.454 -0.032 1.00 91.75 161 TRP A C 1
ATOM 1335 O O . TRP A 1 161 ? 3.321 -15.977 -0.419 1.00 91.75 161 TRP A O 1
ATOM 1345 N N . ILE A 1 162 ? 1.879 -14.249 -0.442 1.00 91.25 162 ILE A N 1
ATOM 1346 C CA . ILE A 1 162 ? 2.683 -13.393 -1.317 1.00 91.25 162 ILE A CA 1
ATOM 1347 C C . ILE A 1 162 ? 3.391 -12.352 -0.457 1.00 91.25 162 ILE A C 1
ATOM 1349 O O . ILE A 1 162 ? 2.750 -11.567 0.240 1.00 91.25 162 ILE A O 1
ATOM 1353 N N . SER A 1 163 ? 4.721 -12.349 -0.516 1.00 86.38 163 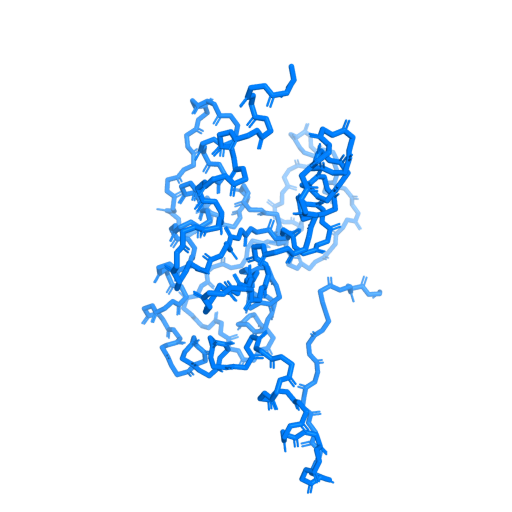SER A N 1
ATOM 1354 C CA . SER A 1 163 ? 5.565 -11.370 0.163 1.00 86.38 163 SER A CA 1
ATOM 1355 C C . SER A 1 163 ? 6.166 -10.407 -0.865 1.00 86.38 163 SER A C 1
ATOM 1357 O O . SER A 1 163 ? 6.800 -10.877 -1.807 1.00 86.38 163 SER A O 1
ATOM 1359 N N . PRO A 1 164 ? 6.047 -9.078 -0.680 1.00 80.38 164 PRO A N 1
ATOM 1360 C CA . PRO A 1 164 ? 6.719 -8.091 -1.532 1.00 80.38 164 PRO A CA 1
ATOM 1361 C C . PRO A 1 164 ? 8.241 -8.036 -1.324 1.00 80.38 164 PRO A C 1
ATOM 1363 O O . PRO A 1 164 ? 8.951 -7.352 -2.060 1.00 80.38 164 PRO A O 1
ATOM 1366 N N . ARG A 1 165 ? 8.760 -8.729 -0.301 1.00 71.62 165 ARG A N 1
ATOM 1367 C CA . ARG A 1 165 ? 10.201 -8.921 -0.119 1.00 71.62 165 ARG A CA 1
ATOM 1368 C C . ARG A 1 165 ? 10.654 -10.048 -1.039 1.00 71.62 165 ARG A C 1
ATOM 1370 O O . ARG A 1 165 ? 10.442 -11.215 -0.717 1.00 71.62 165 ARG A O 1
ATOM 1377 N N . PHE A 1 166 ? 11.265 -9.681 -2.158 1.00 57.38 166 PHE A N 1
ATOM 1378 C CA . PHE A 1 166 ? 12.025 -10.604 -2.991 1.00 57.38 166 PHE A CA 1
ATOM 1379 C C . PHE A 1 166 ? 13.390 -10.805 -2.322 1.00 57.38 166 PHE A C 1
ATOM 1381 O O . PHE A 1 166 ? 14.160 -9.852 -2.209 1.00 57.38 166 PHE A O 1
ATOM 1388 N N . SER A 1 167 ? 13.614 -12.003 -1.778 1.00 46.03 167 SER A N 1
ATOM 1389 C CA . SER A 1 167 ? 14.923 -12.468 -1.302 1.00 46.03 167 SER A CA 1
ATOM 1390 C C . SER A 1 167 ? 15.822 -12.839 -2.468 1.00 46.03 167 SER A C 1
ATOM 1392 O O . SER A 1 167 ? 15.276 -13.495 -3.386 1.00 46.03 167 SER A O 1
#

Foldseek 3Di:
DLVVLVVVLVVLLDALAEAEAACCVVPVLVVNLVSQVVNVHHSCNSPPPNNHHYDHVNLVVQVCVVPNPPQFQFDWLVVDDCVVPVVSPPGTDTDSDLVVRCVRRVQDQDPPDNVVSRVSSRVSSLVSCCVPPVVSNVVRVVVRDPVNVVVVVVVVDDDDDGDSDDD

pLDDT: mean 92.8, std 8.64, range [40.5, 98.31]

Secondary structure (DSSP, 8-state):
-HHHHHHHHHHHTSTT-EEEESSGGGTHHHHHHHHHHHTTS-SSGGGTGGG-EEEEHHHHHHHHHHH--TTS---BGGGS-TTT-GGGTT--SB---HHHHHHHTT----SS-HHHHHHHHHHHHHHHHHHH-HHHHHHHHHTTSHHHHHHHHTT--------S---

Organism: NCBI:txid749906

InterPro domains:
  IPR012337 Ribonuclease H-like superfamily [SSF53098] (3-156)
  IPR034747 Exonuclease I, SH3-like domain [PS51784] (134-167)
  IPR036397 Ribonuclease H superfamily [G3DSA:3.30.420.10] (1-133)

Radius of gyration: 17.7 Å; chains: 1; bounding box: 39×48×40 Å

Sequence (167 aa):
ESQFAAEVWTRFNQPETISIGYNTLGFDDEVCRFLFWRNFLDPYSHMWKGGCSRWDIFPLTCAVWSLRGNHIRWPRWEEMDPTTYPQAQGRQGVCFKLEFLSKANRITHEHAHDALSDVEATLGLARLIRQTEPRLWQWALEHRTKAKVKATLETGRPVVWISPRFS